Protein AF-A0A0P6XC26-F1 (afdb_monomer)

Foldseek 3Di:
DDPLLVVLLVVQLVVQLVVQLVVCCVVDPDPVSSVVSSVVSVVVSCLLLQVVLLVCCVVDQLPDDPVNQVVLVVVLVVVLVPDPQFPDKDWDDPVVVPDDDSSDATEMETETDDDSVSSNVVSVSSSVSSNVCSVSSHRYHYHYDYPPPCPVPVVD

Organism: NCBI:txid70996

Sequence (156 aa):
MHRTERHFKLALDGVLTLSLAAGLRGMIPGWQGWIMAWIIAHTINVCCNGHVWGVLKHFYPTGQTAQSFDDYRIRLINRIQQQSCIAESVVIGSSASHAWTVYSDLDIRLMRQAGWMNGLRACWFATKERTRACIQRFPLDLYILDPTNESDAMYS

Secondary structure (DSSP, 8-state):
--HHHHHHHHHHHHHHHHHHHHHHTTTS-SHHHHHHHHHHHHHHHHHHTTHHHHHHTTTS-----HHHHHHHHHHHHHHHHT-TTEEEEEEESGGGTT---TT--EEEEEEEPSSHHHHHHHHHHHHHHHHHHHHTT--EEEEEE-TTTSTTTS--

pLDDT: mean 77.04, std 12.59, range [36.75, 92.12]

Structure (mmCIF, N/CA/C/O backbone):
data_AF-A0A0P6XC26-F1
#
_entry.id   AF-A0A0P6XC26-F1
#
loop_
_atom_site.group_PDB
_atom_site.id
_atom_site.type_symbol
_atom_site.label_atom_id
_atom_site.label_alt_id
_atom_site.label_comp_id
_atom_site.label_asym_id
_atom_site.label_entity_id
_atom_site.label_seq_id
_atom_site.pdbx_PDB_ins_code
_atom_site.Cartn_x
_atom_site.Cartn_y
_atom_site.Cartn_z
_atom_site.occupancy
_atom_site.B_iso_or_equiv
_atom_site.auth_seq_id
_atom_site.auth_comp_id
_atom_site.auth_asym_id
_atom_site.auth_atom_id
_atom_site.pdbx_PDB_model_num
ATOM 1 N N . MET A 1 1 ? -10.343 7.527 -9.731 1.00 52.16 1 MET A N 1
ATOM 2 C CA . MET A 1 1 ? -10.458 6.459 -8.709 1.00 52.16 1 MET A CA 1
ATOM 3 C C . MET A 1 1 ? -11.694 5.619 -9.000 1.00 52.16 1 MET A C 1
ATOM 5 O O . MET A 1 1 ? -12.794 6.164 -9.045 1.00 52.16 1 MET A O 1
ATOM 9 N N . HIS A 1 2 ? -11.513 4.322 -9.251 1.00 64.50 2 HIS A N 1
ATOM 10 C CA . HIS A 1 2 ? -12.604 3.421 -9.636 1.00 64.50 2 HIS A CA 1
ATOM 11 C C . HIS A 1 2 ? -13.575 3.145 -8.476 1.00 64.50 2 HIS A C 1
ATOM 13 O O . HIS A 1 2 ? -13.204 3.185 -7.299 1.00 64.50 2 HIS A O 1
ATOM 19 N N . ARG A 1 3 ? -14.840 2.835 -8.806 1.00 67.06 3 ARG A N 1
ATOM 20 C CA . ARG A 1 3 ? -15.896 2.545 -7.814 1.00 67.06 3 ARG A CA 1
ATOM 21 C C . ARG A 1 3 ? -15.504 1.387 -6.890 1.00 67.06 3 ARG A C 1
ATOM 23 O O . ARG A 1 3 ? -15.711 1.493 -5.685 1.00 67.06 3 ARG A O 1
ATOM 30 N N . THR A 1 4 ? -14.890 0.334 -7.428 1.00 73.12 4 THR A N 1
ATOM 31 C CA . THR A 1 4 ? -14.456 -0.855 -6.673 1.00 73.12 4 THR A CA 1
ATOM 32 C C . THR A 1 4 ? -13.425 -0.511 -5.601 1.00 73.12 4 THR A C 1
ATOM 34 O O . THR A 1 4 ? -13.602 -0.878 -4.444 1.00 73.12 4 THR A O 1
ATOM 37 N N . GLU A 1 5 ? -12.397 0.266 -5.951 1.00 73.75 5 GLU A N 1
ATOM 38 C CA . GLU A 1 5 ? -11.376 0.708 -4.995 1.00 73.75 5 GLU A CA 1
ATOM 39 C C . GLU A 1 5 ? -11.979 1.615 -3.914 1.00 73.75 5 GLU A C 1
ATOM 41 O O . GLU A 1 5 ? -11.630 1.509 -2.740 1.00 73.75 5 GLU A O 1
ATOM 46 N N . ARG A 1 6 ? -12.936 2.477 -4.282 1.00 77.88 6 ARG A N 1
ATOM 47 C CA . ARG A 1 6 ? -13.652 3.323 -3.319 1.00 77.88 6 ARG A CA 1
ATOM 48 C C . ARG A 1 6 ? -14.449 2.500 -2.313 1.00 77.88 6 ARG A C 1
ATOM 50 O O . ARG A 1 6 ? -14.327 2.733 -1.115 1.00 77.88 6 ARG A O 1
ATOM 57 N N . HIS A 1 7 ? -15.245 1.545 -2.789 1.00 78.56 7 HIS A N 1
ATOM 58 C CA . HIS A 1 7 ? -16.017 0.666 -1.912 1.00 78.56 7 HIS A CA 1
ATOM 59 C C . HIS A 1 7 ? -15.103 -0.187 -1.031 1.00 78.56 7 HIS A C 1
ATOM 61 O O . HIS A 1 7 ? -15.381 -0.341 0.153 1.00 78.56 7 HIS A O 1
ATOM 67 N N . PHE A 1 8 ? -13.982 -0.660 -1.575 1.00 81.81 8 PHE A N 1
ATOM 68 C CA . PHE A 1 8 ? -12.980 -1.394 -0.816 1.00 81.81 8 PHE A CA 1
ATOM 69 C C . PHE A 1 8 ? -12.363 -0.550 0.309 1.00 81.81 8 PHE A C 1
ATOM 71 O O . PHE A 1 8 ? -12.320 -1.000 1.451 1.00 81.81 8 PHE A O 1
ATOM 78 N N . LYS A 1 9 ? -11.943 0.689 0.021 1.00 79.00 9 LYS A N 1
ATOM 79 C CA . LYS A 1 9 ? -11.366 1.596 1.030 1.00 79.00 9 LYS A CA 1
ATOM 80 C C . LYS A 1 9 ? -12.357 1.934 2.143 1.00 79.00 9 LYS A C 1
ATOM 82 O O . LYS A 1 9 ? -11.960 1.956 3.302 1.00 79.00 9 LYS A O 1
ATOM 87 N N . LEU A 1 10 ? -13.629 2.158 1.802 1.00 81.00 10 LEU A N 1
ATOM 88 C CA . LEU A 1 10 ? -14.690 2.401 2.787 1.00 81.00 10 LEU A CA 1
ATOM 89 C C . LEU A 1 10 ? -14.978 1.159 3.638 1.00 81.00 10 LEU A C 1
ATOM 91 O O . LEU A 1 10 ? -15.139 1.267 4.850 1.00 81.00 10 LEU A O 1
ATOM 95 N N . ALA A 1 11 ? -15.014 -0.025 3.020 1.00 84.19 11 ALA A N 1
ATOM 96 C CA . ALA A 1 11 ? -15.203 -1.277 3.743 1.00 84.19 11 ALA A CA 1
ATOM 97 C C . ALA A 1 11 ? -14.039 -1.549 4.707 1.00 84.19 11 ALA A C 1
ATOM 99 O O . ALA A 1 11 ? -14.273 -1.915 5.856 1.00 84.19 11 ALA A O 1
ATOM 100 N N . LEU A 1 12 ? -12.797 -1.320 4.268 1.00 82.88 12 LEU A N 1
ATOM 101 C CA . LEU A 1 12 ? -11.608 -1.458 5.108 1.00 82.88 12 LEU A CA 1
ATOM 102 C C . LEU A 1 12 ? -11.657 -0.503 6.311 1.00 82.88 12 LEU A C 1
ATOM 104 O O . LEU A 1 12 ? -11.399 -0.932 7.432 1.00 82.88 12 LEU A O 1
ATOM 108 N N . ASP A 1 13 ? -12.049 0.754 6.089 1.00 84.81 13 ASP A N 1
ATOM 109 C CA . ASP A 1 13 ? -12.223 1.758 7.147 1.00 84.81 13 ASP A CA 1
ATOM 110 C C . ASP A 1 13 ? -13.255 1.312 8.193 1.00 84.81 13 ASP A C 1
ATOM 112 O O . ASP A 1 13 ? -13.002 1.361 9.399 1.00 84.81 13 ASP A O 1
ATOM 116 N N . GLY A 1 14 ? -14.399 0.800 7.728 1.00 82.94 14 GLY A N 1
ATOM 117 C CA . GLY A 1 14 ? -15.459 0.281 8.588 1.00 82.94 14 GLY A CA 1
ATOM 118 C C . GLY A 1 14 ? -15.012 -0.931 9.408 1.00 82.94 14 GLY A C 1
ATOM 119 O O . GLY A 1 14 ? -15.232 -0.969 10.617 1.00 82.94 14 GLY A O 1
ATOM 120 N N . VAL A 1 15 ? -14.332 -1.898 8.782 1.00 86.69 15 VAL A N 1
ATOM 121 C CA . VAL A 1 15 ? -13.805 -3.091 9.470 1.00 86.69 15 VAL A CA 1
ATOM 122 C C . VAL A 1 15 ? -12.763 -2.710 10.524 1.00 86.69 15 VAL A C 1
ATOM 124 O O . VAL A 1 15 ? -12.812 -3.225 11.645 1.00 86.69 15 VAL A O 1
ATOM 127 N N . LEU A 1 16 ? -11.849 -1.788 10.202 1.00 85.38 16 LEU A N 1
ATOM 128 C CA . LEU A 1 16 ? -10.853 -1.282 11.151 1.00 85.38 16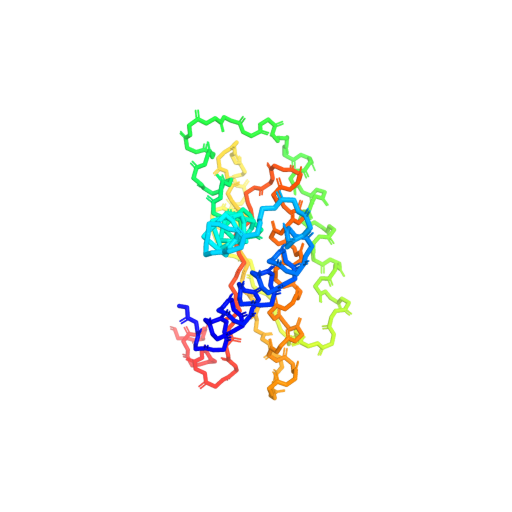 LEU A CA 1
ATOM 129 C C . LEU A 1 16 ? -11.516 -0.550 12.321 1.00 85.38 16 LEU A C 1
ATOM 131 O O . LEU A 1 16 ? -11.180 -0.818 13.473 1.00 85.38 16 LEU A O 1
ATOM 135 N N . THR A 1 17 ? -12.495 0.310 12.035 1.00 86.25 17 THR A N 1
ATOM 136 C CA . THR A 1 17 ? -13.243 1.051 13.059 1.00 86.25 17 THR A CA 1
ATOM 137 C C . THR A 1 17 ? -13.960 0.098 14.012 1.00 86.25 17 THR A C 1
ATOM 139 O O . THR A 1 17 ? -13.830 0.239 15.225 1.00 86.25 17 THR A O 1
ATOM 142 N N . LEU A 1 18 ? -14.669 -0.910 13.490 1.00 87.25 18 LEU A N 1
ATOM 143 C CA . LEU A 1 18 ? -15.375 -1.903 14.307 1.00 87.25 18 LEU A CA 1
ATOM 144 C C . LEU A 1 18 ? -14.415 -2.722 15.178 1.00 87.25 18 LEU A C 1
ATOM 146 O O . LEU A 1 18 ? -14.685 -2.937 16.360 1.00 87.25 18 LEU A O 1
ATOM 150 N N . SER A 1 19 ? -13.283 -3.143 14.613 1.00 86.12 19 SER A N 1
ATOM 151 C CA . SER A 1 19 ? -12.274 -3.934 15.327 1.00 86.12 19 SER A CA 1
ATOM 152 C C . SER A 1 19 ? -11.632 -3.134 16.466 1.00 86.12 19 SER A C 1
ATOM 154 O O . SER A 1 19 ? -11.508 -3.631 17.586 1.00 86.12 19 SER A O 1
ATOM 156 N N . LEU A 1 20 ? -11.280 -1.869 16.209 1.00 87.44 20 LEU A N 1
ATOM 157 C CA . LEU A 1 20 ? -10.722 -0.968 17.219 1.00 87.44 20 LEU A CA 1
ATOM 158 C C . LEU A 1 20 ? -11.752 -0.592 18.283 1.00 87.44 20 LEU A C 1
ATOM 160 O O . LEU A 1 20 ? -11.419 -0.592 19.464 1.00 87.44 20 LEU A O 1
ATOM 164 N N . ALA A 1 21 ? -13.002 -0.327 17.898 1.00 85.88 21 ALA A N 1
ATOM 165 C CA . ALA A 1 21 ? -14.075 -0.025 18.841 1.00 85.88 21 ALA A CA 1
ATOM 166 C C . ALA A 1 21 ? -14.349 -1.210 19.778 1.00 85.88 21 ALA A C 1
ATOM 168 O O . ALA A 1 21 ? -14.541 -1.009 20.976 1.00 85.88 21 ALA A O 1
ATOM 169 N N . ALA A 1 22 ? -14.311 -2.446 19.266 1.00 85.81 22 ALA A N 1
ATOM 170 C CA . ALA A 1 22 ? -14.454 -3.649 20.081 1.00 85.81 22 ALA A CA 1
ATOM 171 C C . ALA A 1 22 ? -13.315 -3.796 21.107 1.00 85.81 22 ALA A C 1
ATOM 173 O O . ALA A 1 22 ? -13.590 -4.077 22.273 1.00 85.81 22 ALA A O 1
ATOM 174 N N . GLY A 1 23 ? -12.061 -3.556 20.704 1.00 85.25 23 GLY A N 1
ATOM 175 C CA . GLY A 1 23 ? -10.902 -3.612 21.604 1.00 85.25 23 GLY A CA 1
ATOM 176 C C . GLY A 1 23 ? -10.867 -2.475 22.632 1.00 85.25 23 GLY A C 1
ATOM 177 O O . GLY A 1 23 ? -10.592 -2.702 23.808 1.00 85.25 23 GLY A O 1
ATOM 178 N N . LEU A 1 24 ? -11.213 -1.254 22.215 1.00 84.81 24 LEU A N 1
ATOM 179 C CA . LEU A 1 24 ? -11.243 -0.070 23.080 1.00 84.81 24 LEU A CA 1
ATOM 180 C C . LEU A 1 24 ? -12.433 -0.054 24.038 1.00 84.81 24 LEU A C 1
ATOM 182 O O . LEU A 1 24 ? -12.401 0.691 25.016 1.00 84.81 24 LEU A O 1
ATOM 186 N N . ARG A 1 25 ? -13.455 -0.890 23.816 1.00 82.69 25 ARG A N 1
ATOM 187 C CA . ARG A 1 25 ? -14.649 -0.957 24.669 1.00 82.69 25 ARG A CA 1
ATOM 188 C C . ARG A 1 25 ? -14.322 -1.231 26.140 1.00 82.69 25 ARG A C 1
ATOM 190 O O . ARG A 1 25 ? -15.068 -0.788 27.006 1.00 82.69 25 ARG A O 1
ATOM 197 N N . GLY A 1 26 ? -13.220 -1.934 26.414 1.00 80.50 26 GLY A N 1
ATOM 198 C CA . GLY A 1 26 ? -12.735 -2.189 27.774 1.00 80.50 26 GLY A CA 1
ATOM 199 C C . GLY A 1 26 ? -11.997 -1.012 28.425 1.00 80.50 26 GLY A C 1
ATOM 200 O O . GLY A 1 26 ? -11.900 -0.971 29.645 1.00 80.50 26 GLY A O 1
ATOM 201 N N . MET A 1 27 ? -11.492 -0.056 27.638 1.00 86.12 27 MET A N 1
ATOM 202 C CA . MET A 1 27 ? -10.711 1.091 28.127 1.00 86.12 27 MET A CA 1
ATOM 203 C C . MET A 1 27 ? -11.529 2.385 28.158 1.00 86.12 27 MET A C 1
ATOM 205 O O . MET A 1 27 ? -11.389 3.184 29.077 1.00 86.12 27 MET A O 1
ATOM 209 N N . ILE A 1 28 ? -12.369 2.601 27.142 1.00 85.69 28 ILE A N 1
ATOM 210 C CA . ILE A 1 28 ? -13.155 3.822 26.947 1.00 85.69 28 ILE A CA 1
ATOM 211 C C . ILE A 1 28 ? -14.592 3.411 26.602 1.00 85.69 28 ILE A C 1
ATOM 213 O O . ILE A 1 28 ? -14.925 3.223 25.426 1.00 85.69 28 ILE A O 1
ATOM 217 N N . PRO A 1 29 ? -15.458 3.217 27.609 1.00 80.19 29 PRO A N 1
ATOM 218 C CA . PRO A 1 29 ? -16.846 2.863 27.366 1.00 80.19 29 PRO A CA 1
ATOM 219 C C . PRO A 1 29 ? -17.630 4.044 26.770 1.00 80.19 29 PRO A C 1
ATOM 221 O O . PRO A 1 29 ? -17.373 5.210 27.058 1.00 80.19 29 PRO A O 1
ATOM 224 N N . GLY A 1 30 ? -18.640 3.733 25.955 1.00 85.94 30 GLY A N 1
ATOM 225 C CA . GLY A 1 30 ? -19.560 4.722 25.388 1.00 85.94 30 GLY A CA 1
ATOM 226 C C . GLY A 1 30 ? -19.155 5.259 24.011 1.00 85.94 30 GLY A C 1
ATOM 227 O O . GLY A 1 30 ? -18.335 4.682 23.299 1.00 85.94 30 GLY A O 1
ATOM 228 N N . TRP A 1 31 ? -19.788 6.359 23.602 1.00 88.00 31 TRP A N 1
ATOM 229 C CA . TRP A 1 31 ? -19.652 6.944 22.260 1.00 88.00 31 TRP A CA 1
ATOM 230 C C . TRP A 1 31 ? -18.259 7.543 21.987 1.00 88.00 31 TRP A C 1
ATOM 232 O O . TRP A 1 31 ? -17.830 7.608 20.838 1.00 88.00 31 TRP A O 1
ATOM 242 N N . GLN A 1 32 ? -17.519 7.917 23.034 1.00 89.50 32 GLN A N 1
ATOM 243 C CA . GLN A 1 32 ? -16.152 8.445 22.937 1.00 89.50 32 GLN A CA 1
ATOM 244 C C . GLN A 1 32 ? -15.178 7.405 22.361 1.00 89.50 32 GLN A C 1
ATOM 246 O O . GLN A 1 32 ? -14.360 7.734 21.502 1.00 89.50 32 GLN A O 1
ATOM 251 N N . GLY A 1 33 ? -15.315 6.135 22.767 1.00 87.69 33 GLY A N 1
ATOM 252 C CA . GLY A 1 33 ? -14.511 5.032 22.237 1.00 87.69 33 GLY A CA 1
ATOM 253 C C . GLY A 1 33 ? -14.739 4.806 20.741 1.00 87.69 33 GLY A C 1
ATOM 254 O O . GLY A 1 33 ? -13.789 4.542 20.008 1.00 87.69 33 GLY A O 1
ATOM 255 N N . TRP A 1 34 ? -15.972 5.000 20.262 1.00 84.56 34 TRP A N 1
ATOM 256 C CA . TRP A 1 34 ? -16.303 4.928 18.835 1.00 84.56 34 TRP A CA 1
ATOM 257 C C . TRP A 1 34 ? -15.648 6.045 18.024 1.00 84.56 34 TRP A C 1
ATOM 259 O O . TRP A 1 34 ? -15.092 5.773 16.962 1.00 84.56 34 TRP A O 1
ATOM 269 N N . ILE A 1 35 ? -15.665 7.284 18.527 1.00 88.12 35 ILE A N 1
ATOM 270 C CA . ILE A 1 35 ? -15.005 8.412 17.855 1.00 88.12 35 ILE A CA 1
ATOM 271 C C . ILE A 1 35 ? -13.495 8.191 17.793 1.00 88.12 35 ILE A C 1
ATOM 273 O O . ILE A 1 35 ? -12.903 8.353 16.728 1.00 88.12 35 ILE A O 1
ATOM 277 N N . MET A 1 36 ? -12.868 7.776 18.897 1.00 87.25 36 MET A N 1
ATOM 278 C CA . MET A 1 36 ? -11.433 7.479 18.896 1.00 87.25 36 MET A CA 1
ATOM 279 C C . MET A 1 36 ? -11.088 6.329 17.948 1.00 87.25 36 MET A C 1
ATOM 281 O O . MET A 1 36 ? -10.135 6.446 17.181 1.00 87.25 36 MET A O 1
ATOM 285 N N . ALA A 1 37 ? -11.874 5.250 17.950 1.00 86.88 37 ALA A N 1
ATOM 286 C CA . ALA A 1 37 ? -11.686 4.132 17.032 1.00 86.88 37 ALA A CA 1
ATOM 287 C C . ALA A 1 37 ? -11.781 4.573 15.567 1.00 86.88 37 ALA A C 1
ATOM 289 O O . ALA A 1 37 ? -10.942 4.177 14.762 1.00 86.88 37 ALA A O 1
ATOM 290 N N . TRP A 1 38 ? -12.757 5.423 15.237 1.00 87.56 38 TRP A N 1
ATOM 291 C CA . TRP A 1 38 ? -12.924 5.964 13.891 1.00 87.56 38 TRP A CA 1
ATOM 292 C C . TRP A 1 38 ? -11.752 6.864 13.480 1.00 87.56 38 TRP A C 1
ATOM 294 O O . TRP A 1 38 ? -11.193 6.669 12.405 1.00 87.56 38 TRP A O 1
ATOM 304 N N . ILE A 1 39 ? -11.306 7.786 14.344 1.00 89.06 39 ILE A N 1
ATOM 305 C CA . ILE A 1 39 ? -10.147 8.655 14.064 1.00 89.06 39 ILE A CA 1
ATOM 306 C C . ILE A 1 39 ? -8.887 7.815 13.823 1.00 89.06 39 ILE A C 1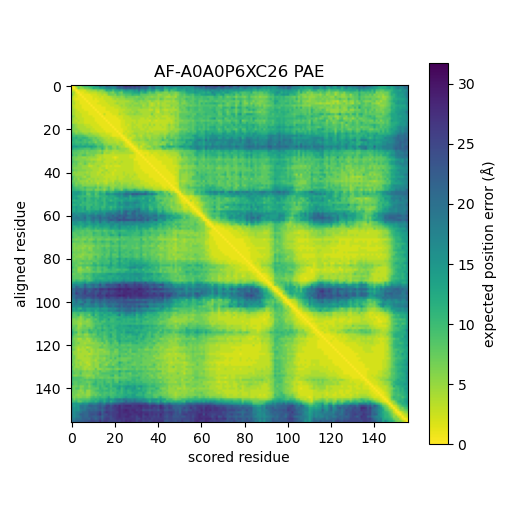
ATOM 308 O O . ILE A 1 39 ? -8.158 8.053 12.858 1.00 89.06 39 ILE A O 1
ATOM 312 N N . ILE A 1 40 ? -8.628 6.818 14.675 1.00 86.19 40 ILE A N 1
ATOM 313 C CA . ILE A 1 40 ? -7.454 5.946 14.548 1.00 86.19 40 ILE A CA 1
ATOM 314 C C . ILE A 1 40 ? -7.552 5.104 13.271 1.00 86.19 40 ILE A C 1
ATOM 316 O O . ILE A 1 40 ? -6.592 5.066 12.503 1.00 86.19 40 ILE A O 1
ATOM 320 N N . ALA A 1 41 ? -8.698 4.469 13.007 1.00 86.19 41 ALA A N 1
ATOM 321 C CA . ALA A 1 41 ? -8.922 3.678 11.798 1.00 86.19 41 ALA A CA 1
ATOM 322 C C . ALA A 1 41 ? -8.720 4.514 10.531 1.00 86.19 41 ALA A C 1
ATOM 324 O O . ALA A 1 41 ? -7.962 4.112 9.647 1.00 86.19 41 ALA A O 1
ATOM 325 N N . HIS A 1 42 ? -9.321 5.703 10.490 1.00 84.25 42 HIS A N 1
ATOM 326 C CA . HIS A 1 42 ? -9.201 6.629 9.375 1.00 84.25 42 HIS A CA 1
ATOM 327 C C . HIS A 1 42 ? -7.750 7.065 9.162 1.00 84.25 42 HIS A C 1
ATOM 329 O O . HIS A 1 42 ? -7.248 7.050 8.039 1.00 84.25 42 HIS A O 1
ATOM 335 N N . THR A 1 43 ? -7.035 7.376 10.247 1.00 83.75 43 THR A N 1
ATOM 336 C CA . THR A 1 43 ? -5.615 7.748 10.190 1.00 83.75 43 THR A CA 1
ATOM 337 C C . THR A 1 43 ? -4.765 6.601 9.645 1.00 83.75 43 THR A C 1
ATOM 339 O O . THR A 1 43 ? -3.954 6.811 8.745 1.00 83.75 43 THR A O 1
ATOM 342 N N . ILE A 1 44 ? -4.979 5.372 10.126 1.00 81.44 44 ILE A N 1
ATOM 343 C CA . ILE A 1 44 ? -4.291 4.177 9.615 1.00 81.44 44 ILE A CA 1
ATOM 344 C C . ILE A 1 44 ? -4.593 3.985 8.127 1.00 81.44 44 ILE A C 1
ATOM 346 O O . ILE A 1 44 ? -3.676 3.749 7.345 1.00 81.44 44 ILE A O 1
ATOM 350 N N . ASN A 1 45 ? -5.851 4.127 7.714 1.00 81.81 45 ASN A N 1
ATOM 351 C CA . ASN A 1 45 ? -6.266 3.969 6.325 1.00 81.81 45 ASN A CA 1
ATOM 352 C C . ASN A 1 45 ? -5.621 5.028 5.412 1.00 81.81 45 ASN A C 1
ATOM 354 O O . ASN A 1 45 ? -5.142 4.703 4.325 1.00 81.81 45 ASN A O 1
ATOM 358 N N . VAL A 1 46 ? -5.535 6.285 5.858 1.00 75.12 46 VAL A N 1
ATOM 359 C CA . VAL A 1 46 ? -4.822 7.356 5.140 1.00 75.12 46 VAL A CA 1
ATOM 360 C C . VAL A 1 46 ? -3.327 7.041 5.025 1.00 75.12 46 VAL A C 1
ATOM 362 O O . VAL A 1 46 ? -2.773 7.131 3.928 1.00 75.12 46 VAL A O 1
ATOM 365 N N . CYS A 1 47 ? -2.684 6.605 6.112 1.00 73.81 47 CYS A N 1
ATOM 366 C CA . CYS A 1 47 ? -1.269 6.226 6.118 1.00 73.81 47 CYS A CA 1
ATOM 367 C C . CYS A 1 47 ? -0.979 5.039 5.184 1.00 73.81 47 CYS A C 1
ATOM 369 O O . CYS A 1 47 ? -0.085 5.104 4.340 1.00 73.81 47 CYS A O 1
ATOM 371 N N . CYS A 1 48 ? -1.767 3.968 5.280 1.00 70.00 48 CYS A N 1
ATOM 372 C CA . CYS A 1 48 ? -1.620 2.762 4.465 1.00 70.00 48 CYS A CA 1
ATOM 373 C C . CYS A 1 48 ? -1.912 2.992 2.976 1.00 70.00 48 CYS A C 1
ATOM 375 O O . CYS A 1 48 ? -1.414 2.242 2.137 1.00 70.00 48 CYS A O 1
ATOM 377 N N . ASN A 1 49 ? -2.687 4.023 2.625 1.00 71.69 49 ASN A N 1
ATOM 378 C CA . ASN A 1 49 ? -2.970 4.380 1.234 1.00 71.69 49 ASN A CA 1
ATOM 379 C C . ASN A 1 49 ? -1.855 5.197 0.557 1.00 71.69 49 ASN A C 1
ATOM 381 O O . ASN A 1 49 ? -2.033 5.607 -0.584 1.00 71.69 49 ASN A O 1
ATOM 385 N N . GLY A 1 50 ? -0.702 5.403 1.201 1.00 61.50 50 GLY A N 1
ATOM 386 C CA . GLY A 1 50 ? 0.501 5.921 0.533 1.00 61.50 50 GLY A CA 1
ATOM 387 C C . GLY A 1 50 ? 0.531 7.436 0.297 1.00 61.50 50 GLY A C 1
ATOM 388 O O . GLY A 1 50 ? 1.568 7.962 -0.098 1.00 61.50 50 GLY A O 1
ATOM 389 N N . HIS A 1 51 ? -0.539 8.170 0.623 1.00 66.44 51 HIS A N 1
ATOM 390 C CA . HIS A 1 51 ? -0.575 9.631 0.461 1.00 66.44 51 HIS A CA 1
ATOM 391 C C . HIS A 1 51 ? 0.460 10.365 1.328 1.00 66.44 51 HIS A C 1
ATOM 393 O O . HIS A 1 51 ? 0.903 11.453 0.974 1.00 66.44 51 HIS A O 1
ATOM 399 N N . VAL A 1 52 ? 0.880 9.767 2.447 1.00 67.50 52 VAL A N 1
ATOM 400 C CA . VAL A 1 52 ? 1.822 10.388 3.387 1.00 67.50 52 VAL A CA 1
ATOM 401 C C . VAL A 1 52 ? 3.175 10.663 2.723 1.00 67.50 52 VAL A C 1
ATOM 403 O O . VAL A 1 52 ? 3.671 11.784 2.801 1.00 67.50 52 VAL A O 1
ATOM 406 N N . TRP A 1 53 ? 3.745 9.697 1.997 1.00 67.00 53 TRP A N 1
ATOM 407 C CA . TRP A 1 53 ? 5.060 9.871 1.362 1.00 67.00 53 TRP A CA 1
ATOM 408 C C . TRP A 1 53 ? 5.005 10.587 0.014 1.00 67.00 53 TRP A C 1
ATOM 410 O O . TRP A 1 53 ? 5.923 11.348 -0.284 1.00 67.00 53 TRP A O 1
ATOM 420 N N . GLY A 1 54 ? 3.913 10.435 -0.745 1.00 63.44 54 GLY A N 1
ATOM 421 C CA . GLY A 1 54 ? 3.681 11.227 -1.960 1.00 63.44 54 GLY A CA 1
ATOM 422 C C . GLY A 1 54 ? 3.596 12.736 -1.684 1.00 63.44 54 GLY A C 1
ATOM 423 O O . GLY A 1 54 ? 4.023 13.548 -2.503 1.00 63.44 54 GLY A O 1
ATOM 424 N N . VAL A 1 55 ? 3.122 13.132 -0.497 1.00 65.12 55 VAL A N 1
ATOM 425 C CA . VAL A 1 55 ? 3.147 14.535 -0.051 1.00 65.12 55 VAL A CA 1
ATOM 426 C C . VAL A 1 55 ? 4.498 14.892 0.571 1.00 65.12 55 VAL A C 1
ATOM 428 O O . VAL A 1 55 ? 5.104 15.889 0.180 1.00 65.12 55 VAL A O 1
ATOM 431 N N . LEU A 1 56 ? 5.012 14.073 1.497 1.00 66.31 56 LEU A N 1
ATOM 432 C CA . LEU A 1 56 ? 6.239 14.379 2.246 1.00 66.31 56 LEU A CA 1
ATOM 433 C C . LEU A 1 56 ? 7.489 14.512 1.374 1.00 66.31 56 LEU A C 1
ATOM 435 O O . LEU A 1 56 ? 8.361 15.299 1.730 1.00 66.31 56 LEU A O 1
ATOM 439 N N . LYS A 1 57 ? 7.575 13.821 0.231 1.00 66.38 57 LYS A N 1
ATOM 440 C CA . LYS A 1 57 ? 8.709 13.954 -0.702 1.00 66.38 57 LYS A CA 1
ATOM 441 C C . LYS A 1 57 ? 8.949 15.394 -1.187 1.00 66.38 57 LYS A C 1
ATOM 443 O O . LYS A 1 57 ? 10.071 15.734 -1.539 1.00 66.38 57 LYS A O 1
ATOM 448 N N . HIS A 1 58 ? 7.909 16.238 -1.210 1.00 64.31 58 HIS A N 1
ATOM 449 C CA . HIS A 1 58 ? 8.020 17.641 -1.627 1.00 64.31 58 HIS A CA 1
ATOM 450 C C . HIS A 1 58 ? 8.704 18.500 -0.558 1.00 64.31 58 HIS A C 1
ATOM 452 O O . HIS A 1 58 ? 9.268 19.543 -0.873 1.00 64.31 58 HIS A O 1
ATOM 458 N N . PHE A 1 59 ? 8.659 18.057 0.701 1.00 62.97 59 PHE A N 1
ATOM 459 C CA . PHE A 1 59 ? 9.183 18.788 1.853 1.00 62.97 59 PHE A CA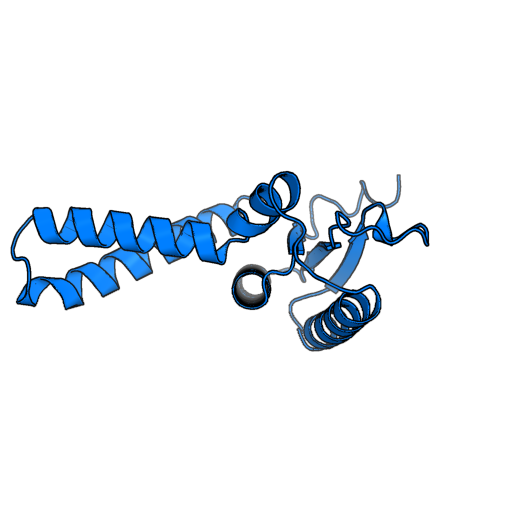 1
ATOM 460 C C . PHE A 1 59 ? 10.478 18.181 2.398 1.00 62.97 59 PHE A C 1
ATOM 462 O O . PHE A 1 59 ? 11.298 18.902 2.959 1.00 62.97 59 PHE A O 1
ATOM 469 N N . TYR A 1 60 ? 10.685 16.873 2.217 1.00 62.94 60 TYR A N 1
ATOM 470 C CA . TYR A 1 60 ? 11.848 16.156 2.722 1.00 62.94 60 TYR A CA 1
ATOM 471 C C . TYR A 1 60 ? 12.417 15.214 1.656 1.00 62.94 60 TYR A C 1
ATOM 473 O O . TYR A 1 60 ? 11.679 14.370 1.137 1.00 62.94 60 TYR A O 1
ATOM 481 N N . PRO A 1 61 ? 13.729 15.287 1.359 1.00 61.53 61 PRO A N 1
ATOM 482 C CA . PRO A 1 61 ? 14.374 14.274 0.543 1.00 61.53 61 PRO A CA 1
ATOM 483 C C . PRO A 1 61 ? 14.236 12.926 1.251 1.00 61.53 61 PRO A C 1
ATOM 485 O O . PRO A 1 61 ? 14.611 12.774 2.413 1.00 61.53 61 PRO A O 1
ATOM 488 N N . THR A 1 62 ? 13.697 11.935 0.548 1.00 61.81 62 THR A N 1
ATOM 489 C CA . THR A 1 62 ? 13.401 10.599 1.095 1.00 61.81 62 THR A CA 1
ATOM 490 C C . THR A 1 62 ? 14.663 9.799 1.442 1.00 61.81 62 THR A C 1
ATOM 492 O O . THR A 1 62 ? 14.563 8.697 1.978 1.00 61.81 62 THR A O 1
ATOM 495 N N . GLY A 1 63 ? 15.854 10.345 1.161 1.00 62.75 63 GLY A N 1
ATOM 496 C CA . GLY A 1 63 ? 17.148 9.711 1.423 1.00 62.75 63 GLY A CA 1
ATOM 497 C C . GLY A 1 63 ? 17.395 8.456 0.581 1.00 62.75 63 GLY A C 1
ATOM 498 O O . GLY A 1 63 ? 18.333 7.714 0.857 1.00 62.75 63 GLY A O 1
ATOM 499 N N . GLN A 1 64 ? 16.549 8.202 -0.422 1.00 69.25 64 GLN A N 1
ATOM 500 C CA . GLN A 1 64 ? 16.658 7.062 -1.325 1.00 69.25 64 GLN A CA 1
ATOM 501 C C . GLN A 1 64 ? 17.843 7.271 -2.270 1.00 69.25 64 GLN A C 1
ATOM 503 O O . GLN A 1 64 ? 18.021 8.355 -2.828 1.00 69.25 64 GLN A O 1
ATOM 508 N N . THR A 1 65 ? 18.636 6.225 -2.477 1.00 76.44 65 THR A N 1
ATOM 509 C CA . THR A 1 65 ? 19.658 6.202 -3.526 1.00 76.44 65 THR A CA 1
ATOM 510 C C . THR A 1 65 ? 19.050 5.644 -4.810 1.00 76.44 65 THR A C 1
ATOM 512 O O . THR A 1 65 ? 18.043 4.934 -4.777 1.00 76.44 65 THR A O 1
ATOM 515 N N . ALA A 1 66 ? 19.677 5.910 -5.958 1.00 74.69 66 ALA A N 1
ATOM 516 C CA . ALA A 1 66 ? 19.255 5.306 -7.224 1.00 74.69 66 ALA A CA 1
ATOM 517 C C . ALA A 1 66 ? 19.225 3.767 -7.139 1.00 74.69 66 ALA A C 1
ATOM 519 O O . ALA A 1 66 ? 18.322 3.127 -7.671 1.00 74.69 66 ALA A O 1
ATOM 520 N N . GLN A 1 67 ? 20.172 3.183 -6.398 1.00 79.69 67 GLN A N 1
ATOM 521 C CA . GLN A 1 67 ? 20.257 1.742 -6.185 1.00 79.69 67 GLN A CA 1
ATOM 522 C C . GLN A 1 67 ? 19.119 1.213 -5.301 1.00 79.69 67 GLN A C 1
ATOM 524 O O . GLN A 1 67 ? 18.474 0.239 -5.675 1.00 79.69 67 GLN A O 1
ATOM 529 N N . SER A 1 68 ? 18.804 1.868 -4.172 1.00 80.50 68 SER A N 1
ATOM 530 C CA . SER A 1 68 ? 17.684 1.440 -3.316 1.00 80.50 68 SER A CA 1
ATOM 531 C C . SER A 1 68 ? 16.338 1.569 -4.030 1.00 80.50 68 SER A C 1
ATOM 533 O O . SER A 1 68 ? 15.435 0.755 -3.809 1.00 80.50 68 SER A O 1
ATOM 535 N N . PHE A 1 69 ? 16.222 2.569 -4.907 1.00 81.69 69 PHE A N 1
ATOM 536 C CA . PHE A 1 69 ? 15.054 2.775 -5.748 1.00 81.69 69 PHE A CA 1
ATOM 537 C C . PHE A 1 69 ? 14.884 1.649 -6.770 1.00 81.69 69 PHE A C 1
ATOM 539 O O . PHE A 1 69 ? 13.801 1.065 -6.865 1.00 81.69 69 PHE A O 1
ATOM 546 N N . ASP A 1 70 ? 15.949 1.306 -7.498 1.00 81.81 70 ASP A N 1
ATOM 547 C CA . ASP A 1 70 ? 15.900 0.238 -8.496 1.00 81.81 70 ASP A CA 1
ATOM 548 C C . ASP A 1 70 ? 15.656 -1.135 -7.856 1.00 81.81 70 ASP A C 1
ATOM 550 O O . ASP A 1 70 ? 14.784 -1.895 -8.278 1.00 81.81 70 ASP A O 1
ATOM 554 N N . ASP A 1 71 ? 16.321 -1.404 -6.736 1.00 86.06 71 ASP A N 1
ATOM 555 C CA . ASP A 1 71 ? 16.102 -2.601 -5.935 1.00 86.06 71 ASP A CA 1
ATOM 556 C C . ASP A 1 71 ? 14.636 -2.735 -5.489 1.00 86.06 71 ASP A C 1
ATOM 558 O O . ASP A 1 71 ? 14.048 -3.823 -5.530 1.00 86.06 71 ASP A O 1
ATOM 562 N N . TYR A 1 72 ? 14.011 -1.635 -5.049 1.00 85.88 72 TYR A N 1
ATOM 563 C CA . TYR A 1 72 ? 12.594 -1.637 -4.689 1.00 85.88 72 TYR A CA 1
ATOM 564 C C . TYR A 1 72 ? 11.707 -1.906 -5.908 1.00 85.88 72 TYR A C 1
ATOM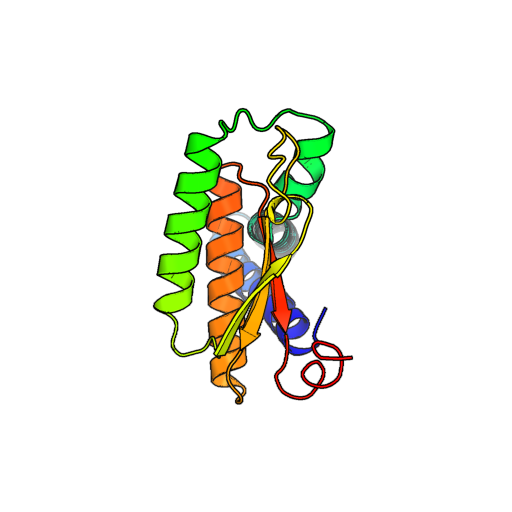 566 O O . TYR A 1 72 ? 10.805 -2.747 -5.822 1.00 85.88 72 TYR A O 1
ATOM 574 N N . ARG A 1 73 ? 11.992 -1.246 -7.039 1.00 84.06 73 ARG A N 1
ATOM 575 C CA . ARG A 1 73 ? 11.288 -1.416 -8.316 1.00 84.06 73 ARG A CA 1
ATOM 576 C C . ARG A 1 73 ? 11.319 -2.870 -8.784 1.00 84.06 73 ARG A C 1
ATOM 578 O O . ARG A 1 73 ? 10.259 -3.446 -9.022 1.00 84.06 73 ARG A O 1
ATOM 585 N N . ILE A 1 74 ? 12.497 -3.489 -8.842 1.00 85.88 74 ILE A N 1
ATOM 586 C CA . ILE A 1 74 ? 12.670 -4.890 -9.256 1.00 85.88 74 ILE A CA 1
ATOM 587 C C . ILE A 1 74 ? 11.872 -5.817 -8.336 1.00 85.88 74 ILE A C 1
ATOM 589 O O . ILE A 1 74 ? 11.104 -6.664 -8.798 1.00 85.88 74 ILE A O 1
ATOM 593 N N . ARG A 1 75 ? 11.978 -5.628 -7.014 1.00 89.88 75 ARG A N 1
ATOM 594 C CA . ARG A 1 75 ? 11.205 -6.438 -6.064 1.00 89.88 75 ARG A CA 1
ATOM 595 C C . ARG A 1 75 ? 9.697 -6.236 -6.226 1.00 89.88 75 ARG A C 1
ATOM 597 O O . ARG A 1 75 ? 8.952 -7.188 -6.005 1.00 89.88 75 ARG A O 1
ATOM 604 N N . LEU A 1 76 ? 9.234 -5.026 -6.537 1.00 88.50 76 LEU A N 1
ATOM 605 C CA . LEU A 1 76 ? 7.817 -4.734 -6.762 1.00 88.50 76 LEU A CA 1
ATOM 606 C C . LEU A 1 76 ? 7.301 -5.424 -8.027 1.00 88.50 76 LEU A C 1
ATOM 608 O O . LEU A 1 76 ? 6.276 -6.099 -7.955 1.00 88.50 76 LEU A O 1
ATOM 612 N N . ILE A 1 77 ? 8.041 -5.344 -9.134 1.00 86.75 77 ILE A N 1
ATOM 613 C CA . ILE A 1 77 ? 7.715 -6.043 -10.387 1.00 86.75 77 ILE A CA 1
ATOM 614 C C . ILE A 1 77 ? 7.605 -7.552 -10.146 1.00 86.75 77 ILE A C 1
ATOM 616 O O . ILE A 1 77 ? 6.597 -8.156 -10.506 1.00 86.75 77 ILE A O 1
ATOM 620 N N . ASN A 1 78 ? 8.566 -8.150 -9.436 1.00 89.25 78 ASN A N 1
ATOM 621 C CA . ASN A 1 78 ? 8.519 -9.577 -9.100 1.00 89.25 78 ASN A CA 1
ATOM 622 C C . ASN A 1 78 ? 7.267 -9.944 -8.283 1.00 89.25 78 ASN A C 1
ATOM 624 O O . ASN A 1 78 ? 6.668 -10.996 -8.494 1.00 89.25 78 ASN A O 1
ATOM 628 N N . ARG A 1 79 ? 6.830 -9.078 -7.356 1.00 92.12 79 ARG A N 1
ATOM 629 C CA . ARG A 1 79 ? 5.599 -9.302 -6.575 1.00 92.12 79 ARG A CA 1
ATOM 630 C C . ARG A 1 79 ? 4.334 -9.163 -7.416 1.00 92.12 79 ARG A C 1
ATOM 632 O O . ARG A 1 79 ? 3.393 -9.918 -7.176 1.00 92.12 79 ARG A O 1
ATOM 639 N N . ILE A 1 80 ? 4.316 -8.223 -8.364 1.00 89.25 80 ILE A N 1
ATOM 640 C CA . ILE A 1 80 ? 3.222 -8.025 -9.325 1.00 89.25 80 ILE A CA 1
ATOM 641 C C . ILE A 1 80 ? 3.071 -9.272 -10.201 1.00 89.25 80 ILE A C 1
ATOM 643 O O . ILE A 1 80 ? 1.975 -9.816 -10.291 1.00 89.25 80 ILE A O 1
ATOM 647 N N . GLN A 1 81 ? 4.173 -9.777 -10.765 1.00 87.62 81 GLN A N 1
ATOM 648 C CA . GLN A 1 81 ? 4.186 -10.968 -11.626 1.00 87.62 81 GLN A CA 1
ATOM 649 C C . GLN A 1 81 ? 3.691 -12.239 -10.917 1.00 87.62 81 GLN A C 1
ATOM 651 O O . GLN A 1 81 ? 3.189 -13.156 -11.558 1.00 87.62 81 GLN A O 1
ATOM 656 N N . GLN A 1 82 ? 3.793 -12.296 -9.587 1.00 90.69 82 GLN A N 1
ATOM 657 C CA . GLN A 1 82 ? 3.275 -13.406 -8.783 1.00 90.69 82 GLN A CA 1
ATOM 658 C C . GLN A 1 82 ? 1.757 -13.337 -8.531 1.00 90.69 82 GLN A C 1
ATOM 660 O O . GLN A 1 82 ? 1.198 -14.271 -7.955 1.00 90.69 82 GLN A O 1
ATOM 665 N N . GLN A 1 83 ? 1.069 -12.252 -8.907 1.00 89.00 83 G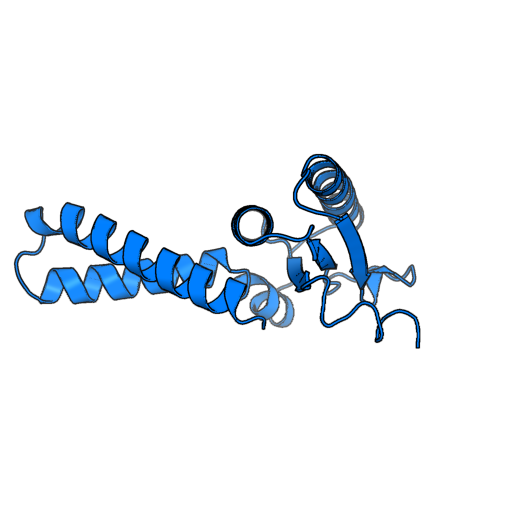LN A N 1
ATOM 666 C CA . GLN A 1 83 ? -0.371 -12.116 -8.685 1.00 89.00 83 GLN A CA 1
ATOM 667 C C . GLN A 1 83 ? -1.180 -12.550 -9.909 1.00 89.00 83 GLN A C 1
ATOM 669 O O . GLN A 1 83 ? -1.217 -11.862 -10.922 1.00 89.00 83 GLN A O 1
ATOM 674 N N . SER A 1 84 ? -1.961 -13.621 -9.769 1.00 87.50 84 SER A N 1
ATOM 675 C CA . SER A 1 84 ? -2.885 -14.081 -10.818 1.00 87.50 84 SER A CA 1
ATOM 676 C C . SER A 1 84 ? -4.082 -13.154 -11.062 1.00 87.50 84 SER A C 1
ATOM 678 O O . SER A 1 84 ? -4.791 -13.314 -12.049 1.00 87.50 84 SER A O 1
ATOM 680 N N . CYS A 1 85 ? -4.341 -12.189 -10.172 1.00 87.12 85 CYS A N 1
ATOM 681 C CA . CYS A 1 85 ? -5.412 -11.204 -10.338 1.00 87.12 85 CYS A CA 1
ATOM 682 C C . CYS A 1 85 ? -5.008 -9.987 -11.183 1.00 87.12 85 CYS A C 1
ATOM 684 O O . CYS A 1 85 ? -5.874 -9.163 -11.483 1.00 87.12 85 CYS A O 1
ATOM 686 N N . ILE A 1 86 ? -3.730 -9.861 -11.553 1.00 88.12 86 ILE A N 1
ATOM 687 C CA . ILE A 1 86 ? -3.203 -8.776 -12.383 1.00 88.12 86 ILE A CA 1
ATOM 688 C C . ILE A 1 86 ? -3.022 -9.323 -13.801 1.00 88.12 86 ILE A C 1
ATOM 690 O O . ILE A 1 86 ? -2.437 -10.384 -13.991 1.00 88.12 86 ILE A O 1
ATOM 694 N N . ALA A 1 87 ? -3.591 -8.635 -14.786 1.00 85.69 87 ALA A N 1
ATOM 695 C CA . ALA A 1 87 ? -3.443 -8.965 -16.199 1.00 85.69 87 ALA A CA 1
ATOM 696 C C . ALA A 1 87 ? -2.187 -8.317 -16.778 1.00 85.69 87 ALA A C 1
ATOM 698 O O . ALA A 1 87 ? -1.395 -8.980 -17.438 1.00 85.69 87 ALA A O 1
ATOM 699 N N . GLU A 1 88 ? -1.996 -7.035 -16.481 1.00 84.19 88 GLU A N 1
ATOM 700 C CA . GLU A 1 88 ? -0.889 -6.248 -17.003 1.00 84.19 88 GLU A CA 1
ATOM 701 C C . GLU A 1 88 ? -0.514 -5.148 -16.006 1.00 84.19 88 GLU A C 1
ATOM 703 O O . GLU A 1 88 ? -1.322 -4.722 -15.176 1.00 84.19 88 GLU A O 1
ATOM 708 N N . SER A 1 89 ? 0.734 -4.696 -16.061 1.00 83.94 89 SER A N 1
ATOM 709 C CA . SER A 1 89 ? 1.219 -3.578 -15.261 1.00 83.94 89 SER A CA 1
ATOM 710 C C . SER A 1 89 ? 2.035 -2.638 -16.124 1.00 83.94 89 SER A C 1
ATOM 712 O O . SER A 1 89 ? 2.964 -3.083 -16.794 1.00 83.94 89 SER A O 1
ATOM 714 N N . VAL A 1 90 ? 1.744 -1.346 -16.044 1.00 82.06 90 VAL A N 1
ATOM 715 C CA . VAL A 1 90 ? 2.452 -0.305 -16.782 1.00 82.06 90 VAL A CA 1
ATOM 716 C C . VAL A 1 90 ? 3.060 0.677 -15.801 1.00 82.06 90 VAL A C 1
ATOM 718 O O . VAL A 1 90 ? 2.372 1.217 -14.938 1.00 82.06 90 VAL A O 1
ATOM 721 N N . VAL A 1 91 ? 4.362 0.902 -15.934 1.00 78.94 91 VAL A N 1
ATOM 722 C CA . VAL A 1 91 ? 5.077 1.929 -15.175 1.00 78.94 91 VAL A CA 1
ATOM 723 C C . VAL A 1 91 ? 4.965 3.244 -15.941 1.00 78.94 91 VAL A C 1
ATOM 725 O O . VAL A 1 91 ? 5.286 3.301 -17.125 1.00 78.94 91 VAL A O 1
ATOM 728 N N . ILE A 1 92 ? 4.488 4.287 -15.273 1.00 68.94 92 ILE A N 1
ATOM 729 C CA . ILE A 1 92 ? 4.272 5.626 -15.822 1.00 68.94 92 ILE A CA 1
ATOM 730 C C . ILE A 1 92 ? 5.190 6.610 -15.080 1.00 68.94 92 ILE A C 1
ATOM 732 O O . ILE A 1 92 ? 5.646 6.338 -13.972 1.00 68.94 92 ILE A O 1
ATOM 736 N N . GLY A 1 93 ? 5.508 7.738 -15.714 1.00 60.19 93 GLY A N 1
ATOM 737 C CA . GLY A 1 93 ? 6.213 8.854 -15.079 1.00 60.19 93 GLY A CA 1
ATOM 738 C C . GLY A 1 93 ? 7.642 9.072 -15.582 1.00 60.19 93 GLY A C 1
ATOM 739 O O . GLY A 1 93 ? 8.162 8.329 -16.415 1.00 60.19 93 GLY A O 1
ATOM 740 N N . SER A 1 94 ? 8.287 10.116 -15.050 1.00 49.88 94 SER A N 1
ATOM 741 C CA . SER A 1 94 ? 9.655 10.556 -15.397 1.00 49.88 94 SER A CA 1
ATOM 742 C C . SER A 1 94 ? 10.739 9.494 -15.155 1.00 49.88 94 SER A C 1
ATOM 744 O O . SER A 1 94 ? 11.845 9.587 -15.687 1.00 49.88 94 SER A O 1
ATOM 746 N N . SER A 1 95 ? 10.406 8.443 -14.406 1.00 49.44 95 SER A N 1
ATOM 747 C CA . SER A 1 95 ? 11.228 7.252 -14.180 1.00 49.44 95 SER A CA 1
ATOM 748 C C . SER A 1 95 ? 11.320 6.321 -15.405 1.00 49.44 95 SER A C 1
ATOM 750 O O . SER A 1 95 ? 12.221 5.485 -15.460 1.00 49.44 95 SER A O 1
ATOM 752 N N . ALA A 1 96 ? 10.433 6.455 -16.401 1.00 49.25 96 ALA A N 1
ATOM 753 C CA . ALA A 1 96 ? 10.531 5.741 -17.681 1.00 49.25 96 ALA A CA 1
ATOM 754 C C . ALA A 1 96 ? 11.608 6.345 -18.608 1.00 49.25 96 ALA A C 1
ATOM 756 O O . ALA A 1 96 ? 12.156 5.667 -19.477 1.00 49.25 96 ALA A O 1
ATOM 757 N N . SER A 1 97 ? 11.966 7.611 -18.389 1.00 46.19 97 SER A N 1
ATOM 758 C CA . SER A 1 97 ? 12.903 8.383 -19.203 1.00 46.19 97 SER A CA 1
ATOM 759 C C . SER A 1 97 ? 14.260 8.565 -18.516 1.00 46.19 97 SER A C 1
ATOM 761 O O . SER A 1 97 ? 14.656 9.698 -18.317 1.00 46.19 97 SER A O 1
ATOM 763 N N . HIS A 1 98 ? 14.956 7.485 -18.124 1.00 51.78 98 HIS A N 1
ATOM 764 C CA . HIS A 1 98 ? 16.396 7.409 -17.746 1.00 51.78 98 HIS A CA 1
ATOM 765 C C . HIS A 1 98 ? 17.002 8.453 -16.764 1.00 51.78 98 HIS A C 1
ATOM 767 O O . HIS A 1 98 ? 18.177 8.351 -16.419 1.00 51.78 98 HIS A O 1
ATOM 773 N N . ALA A 1 99 ? 16.238 9.417 -16.258 1.00 54.97 99 ALA A N 1
ATOM 774 C CA . ALA A 1 99 ? 16.680 10.521 -15.420 1.00 54.97 99 ALA A CA 1
ATOM 775 C C . ALA A 1 99 ? 16.042 10.364 -14.040 1.00 54.97 99 ALA A C 1
ATOM 777 O O . ALA A 1 99 ? 15.076 11.037 -13.682 1.00 54.97 99 ALA A O 1
ATOM 778 N N . TRP A 1 100 ? 16.567 9.407 -13.274 1.00 63.56 100 TRP A N 1
ATOM 779 C CA . TRP A 1 100 ? 16.231 9.277 -11.862 1.00 63.56 100 TRP A CA 1
ATOM 780 C C . TRP A 1 100 ? 16.652 10.550 -11.115 1.00 63.56 100 TRP A C 1
ATOM 782 O O . TRP A 1 100 ? 17.771 11.037 -11.275 1.00 63.56 100 TRP A O 1
ATOM 792 N N . THR A 1 101 ? 15.761 11.075 -10.279 1.00 61.34 101 THR A N 1
ATOM 793 C CA . THR A 1 101 ? 16.032 12.186 -9.363 1.00 61.34 101 THR A CA 1
ATOM 794 C C . THR A 1 101 ? 15.620 11.791 -7.948 1.00 61.34 101 THR A C 1
ATOM 796 O O . THR A 1 101 ? 14.810 10.888 -7.753 1.00 61.34 101 THR A O 1
ATOM 799 N N . VAL A 1 102 ? 16.120 12.507 -6.940 1.00 60.00 102 VAL A N 1
ATOM 800 C CA . VAL A 1 102 ? 15.777 12.276 -5.519 1.00 60.00 102 VAL A CA 1
ATOM 801 C C . VAL A 1 102 ? 14.275 12.494 -5.229 1.00 60.00 102 VAL A C 1
ATOM 803 O O . VAL A 1 102 ? 13.769 12.062 -4.197 1.00 60.00 102 VAL A O 1
ATOM 806 N N . TYR A 1 103 ? 13.552 13.126 -6.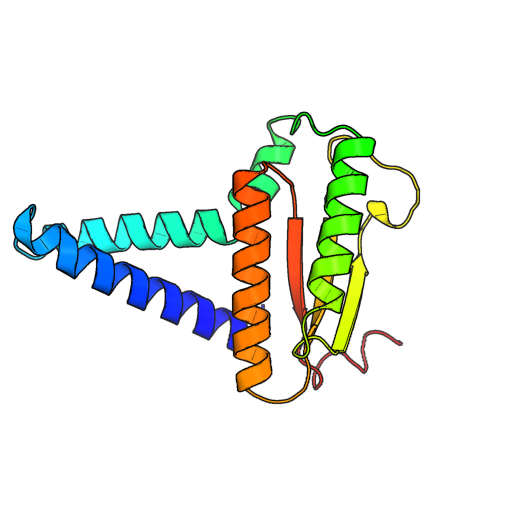159 1.00 60.44 103 TYR A N 1
ATOM 807 C CA . TYR A 1 103 ? 12.111 13.393 -6.095 1.00 60.44 103 TYR A CA 1
ATOM 808 C C . TYR A 1 103 ? 11.285 12.506 -7.039 1.00 60.44 103 TYR A C 1
ATOM 810 O O . TYR A 1 103 ? 10.087 12.743 -7.204 1.00 60.44 103 TYR A O 1
ATOM 818 N N . SER A 1 104 ? 11.919 11.532 -7.700 1.00 64.69 104 SER A N 1
ATOM 819 C CA . SER A 1 104 ? 11.243 10.637 -8.634 1.00 64.69 104 SER A CA 1
ATOM 820 C C . SER A 1 104 ? 10.304 9.695 -7.892 1.00 64.69 104 SER A C 1
ATOM 822 O O . SER A 1 104 ? 10.715 8.975 -6.980 1.00 64.69 104 SER A O 1
ATOM 824 N N . ASP A 1 105 ? 9.057 9.666 -8.348 1.00 71.62 105 ASP A N 1
ATOM 825 C CA . ASP A 1 105 ? 8.068 8.695 -7.904 1.00 71.62 105 ASP A CA 1
ATOM 826 C C . ASP A 1 105 ? 8.042 7.503 -8.845 1.00 71.62 105 ASP A C 1
ATOM 828 O O . ASP A 1 105 ? 8.475 7.558 -10.006 1.00 71.62 105 ASP A O 1
ATOM 832 N N . LEU A 1 106 ? 7.528 6.401 -8.316 1.00 77.69 106 LEU A N 1
ATOM 833 C CA . LEU A 1 106 ? 7.187 5.243 -9.113 1.00 77.69 106 LEU A CA 1
ATOM 834 C C . LEU A 1 106 ? 5.670 5.206 -9.272 1.00 77.69 106 LEU A C 1
ATOM 836 O O . LEU A 1 106 ? 4.979 4.769 -8.353 1.00 77.69 106 LEU A O 1
ATOM 840 N N . ASP A 1 107 ? 5.173 5.647 -10.427 1.00 80.88 107 ASP A N 1
ATOM 841 C CA . ASP A 1 107 ? 3.763 5.504 -10.779 1.00 80.88 107 ASP A CA 1
ATOM 842 C C . ASP A 1 107 ? 3.562 4.165 -11.493 1.00 80.88 107 ASP A C 1
ATOM 844 O O . ASP A 1 107 ? 4.178 3.892 -12.524 1.00 80.88 107 ASP A O 1
ATOM 848 N N . ILE A 1 108 ? 2.700 3.300 -10.965 1.00 84.12 108 ILE A N 1
ATOM 849 C CA . ILE A 1 108 ? 2.357 2.027 -11.606 1.00 84.12 108 ILE A CA 1
ATOM 850 C C . ILE A 1 108 ? 0.854 1.934 -11.786 1.00 84.12 108 ILE A C 1
ATOM 852 O O . ILE A 1 108 ? 0.083 2.044 -10.836 1.00 84.12 108 ILE A O 1
ATOM 856 N N . ARG A 1 109 ? 0.423 1.647 -13.009 1.00 85.81 109 ARG A N 1
ATOM 857 C CA . ARG A 1 109 ? -0.952 1.269 -13.311 1.00 85.81 109 ARG A CA 1
ATOM 858 C C . ARG A 1 109 ? -1.045 -0.239 -13.463 1.00 85.81 109 ARG A C 1
ATOM 860 O O . ARG A 1 109 ? -0.354 -0.828 -14.282 1.00 85.81 109 ARG A O 1
ATOM 867 N N . LEU A 1 110 ? -1.889 -0.867 -12.659 1.00 87.19 110 LEU A N 1
ATOM 868 C CA . LEU A 1 110 ? -2.171 -2.294 -12.700 1.00 87.19 110 LEU A CA 1
ATOM 869 C C . LEU A 1 110 ? -3.517 -2.516 -13.379 1.00 87.19 110 LEU A C 1
ATOM 871 O O . LEU A 1 110 ? -4.558 -2.176 -12.818 1.00 87.19 110 LEU A O 1
ATOM 875 N N . MET A 1 111 ? -3.510 -3.135 -14.551 1.00 86.81 111 MET A N 1
ATOM 876 C CA . MET A 1 111 ? -4.719 -3.676 -15.155 1.00 86.81 111 MET A CA 1
ATOM 877 C C . MET A 1 111 ? -5.038 -5.008 -14.493 1.00 86.81 111 MET A C 1
ATOM 879 O O . MET A 1 111 ? -4.254 -5.957 -14.543 1.00 86.81 111 MET A O 1
ATOM 883 N N . ARG A 1 112 ? -6.190 -5.088 -13.830 1.00 86.62 112 ARG A N 1
ATOM 884 C CA . ARG A 1 112 ? -6.629 -6.331 -13.187 1.00 86.62 112 ARG A CA 1
ATOM 885 C C . ARG A 1 112 ? -7.335 -7.257 -14.174 1.00 86.62 112 ARG A C 1
ATOM 887 O O . ARG A 1 112 ? -7.977 -6.814 -15.122 1.00 86.62 112 ARG A O 1
ATOM 894 N N . GLN A 1 113 ? -7.327 -8.544 -13.858 1.00 86.12 113 GLN A N 1
ATOM 895 C CA . GLN A 1 113 ? -8.178 -9.534 -14.511 1.00 86.12 113 GLN A CA 1
ATOM 896 C C . GLN A 1 113 ? -9.671 -9.230 -14.280 1.00 86.12 113 GLN A C 1
ATOM 898 O O . GLN A 1 113 ? -10.070 -8.638 -13.263 1.00 86.12 113 GLN A O 1
ATOM 903 N N . ALA A 1 114 ? -10.517 -9.679 -15.211 1.00 83.31 114 ALA A N 1
ATOM 904 C CA . ALA A 1 114 ? -11.968 -9.569 -15.093 1.00 83.31 114 ALA A CA 1
ATOM 905 C C . ALA A 1 114 ? -12.500 -10.327 -13.860 1.00 83.31 114 ALA A C 1
ATOM 907 O O . ALA A 1 114 ? -11.898 -11.287 -13.379 1.00 83.31 114 ALA A O 1
ATOM 908 N N . GLY A 1 115 ? -13.644 -9.883 -13.333 1.00 82.50 115 GLY A N 1
ATOM 909 C CA . GLY A 1 115 ? -14.295 -10.483 -12.162 1.00 82.50 115 GLY A CA 1
ATOM 910 C C . GLY A 1 115 ? -14.089 -9.715 -10.851 1.00 82.50 115 GLY A C 1
ATOM 911 O O . GLY A 1 115 ? -13.039 -9.128 -10.589 1.00 82.50 115 GLY A O 1
ATOM 912 N N . TRP A 1 116 ? -15.120 -9.716 -10.005 1.00 79.69 116 TRP A N 1
ATOM 913 C CA . TRP A 1 116 ? -15.154 -8.956 -8.749 1.00 79.69 116 TRP A CA 1
ATOM 914 C C . TRP A 1 116 ? -14.120 -9.450 -7.725 1.00 79.69 116 TRP A C 1
ATOM 916 O O . TRP A 1 116 ? -13.487 -8.639 -7.051 1.00 79.69 116 TRP A O 1
ATOM 926 N N . MET A 1 117 ? -13.882 -10.766 -7.658 1.00 83.25 117 MET A N 1
ATOM 927 C CA . MET A 1 117 ? -12.885 -11.369 -6.766 1.00 83.25 117 MET A CA 1
ATOM 928 C C . MET A 1 117 ? -11.461 -10.936 -7.137 1.00 83.25 117 MET A C 1
ATOM 930 O O . MET A 1 117 ? -10.651 -10.634 -6.262 1.00 83.25 117 MET A O 1
ATOM 934 N N . ASN A 1 118 ? -11.167 -10.845 -8.437 1.00 85.12 118 ASN A N 1
ATOM 935 C CA . ASN A 1 118 ? -9.895 -10.316 -8.929 1.00 85.12 118 ASN A CA 1
ATOM 936 C C . ASN A 1 118 ? -9.761 -8.822 -8.617 1.00 85.12 118 ASN A C 1
ATOM 938 O O . ASN A 1 118 ? -8.684 -8.385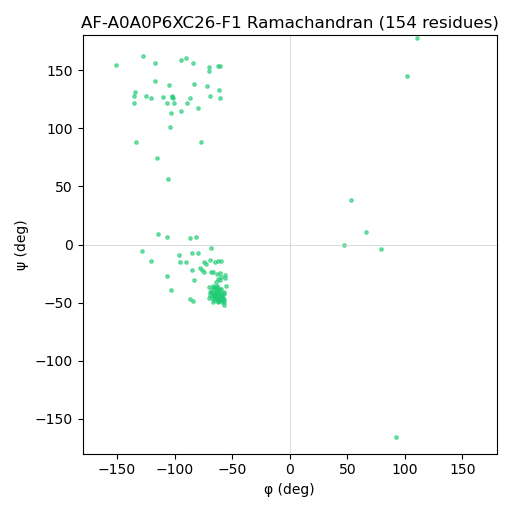 -8.225 1.00 85.12 118 ASN A O 1
ATOM 942 N N . GLY A 1 119 ? -10.866 -8.068 -8.666 1.00 83.75 119 GLY A N 1
ATOM 943 C CA . GLY A 1 119 ? -10.943 -6.694 -8.161 1.00 83.75 119 GLY A CA 1
ATOM 944 C C . GLY A 1 119 ? -10.565 -6.565 -6.688 1.00 83.75 119 GLY A C 1
ATOM 945 O O . GLY A 1 119 ? -9.705 -5.754 -6.352 1.00 83.75 119 GLY A O 1
ATOM 946 N N . LEU A 1 120 ? -11.139 -7.395 -5.815 1.00 83.50 120 LEU A N 1
ATOM 947 C CA . LEU A 1 120 ? -10.808 -7.390 -4.387 1.00 83.50 120 LEU A CA 1
ATOM 948 C C . LEU A 1 120 ? -9.352 -7.784 -4.128 1.00 83.50 120 LEU A C 1
ATOM 950 O O . LEU A 1 120 ? -8.668 -7.119 -3.354 1.00 83.50 120 LEU A O 1
ATOM 954 N N . ARG A 1 121 ? -8.855 -8.831 -4.797 1.00 87.19 121 ARG A N 1
ATOM 955 C CA . ARG A 1 121 ? -7.456 -9.270 -4.674 1.00 87.19 121 ARG A CA 1
ATOM 956 C C . ARG A 1 121 ? -6.479 -8.201 -5.157 1.00 87.19 121 ARG A C 1
ATOM 958 O O . ARG A 1 121 ? -5.479 -7.965 -4.489 1.00 87.19 121 ARG A O 1
ATOM 965 N N . ALA A 1 122 ? -6.782 -7.532 -6.270 1.00 87.38 122 ALA A N 1
ATOM 966 C CA . ALA A 1 122 ? -5.987 -6.413 -6.768 1.00 87.38 122 ALA A CA 1
ATOM 967 C C . ALA A 1 122 ? -5.991 -5.240 -5.774 1.00 87.38 122 ALA A C 1
ATOM 969 O O . ALA A 1 122 ? -4.929 -4.706 -5.466 1.00 87.38 122 ALA A O 1
ATOM 970 N N . CYS A 1 123 ? -7.154 -4.888 -5.207 1.00 85.69 123 CYS A N 1
ATOM 971 C CA . CYS A 1 123 ? -7.258 -3.843 -4.181 1.00 85.69 123 CYS A CA 1
ATOM 972 C C . CYS A 1 123 ? -6.433 -4.188 -2.939 1.00 85.69 123 CYS A C 1
ATOM 974 O O . CYS A 1 123 ? -5.662 -3.360 -2.460 1.00 85.69 123 CYS A O 1
ATOM 976 N N . TRP A 1 124 ? -6.532 -5.429 -2.459 1.00 86.25 124 TRP A N 1
ATOM 977 C CA . TRP A 1 124 ? -5.736 -5.909 -1.333 1.00 86.25 124 TRP A CA 1
ATOM 978 C C . TRP A 1 124 ? -4.235 -5.858 -1.623 1.00 86.25 124 TRP A C 1
ATOM 980 O O . TRP A 1 124 ? -3.459 -5.389 -0.789 1.00 86.25 124 TRP A O 1
ATOM 990 N N . PHE A 1 125 ? -3.821 -6.294 -2.815 1.00 89.81 125 PHE A N 1
ATOM 991 C CA . PHE A 1 125 ? -2.433 -6.206 -3.256 1.00 89.81 125 PHE A CA 1
ATOM 992 C C . PHE A 1 125 ? -1.939 -4.754 -3.271 1.00 89.81 125 PHE A C 1
ATOM 994 O O . PHE A 1 125 ? -0.916 -4.459 -2.656 1.00 89.81 125 PHE A O 1
ATOM 1001 N N . ALA A 1 126 ? -2.691 -3.834 -3.880 1.00 87.94 126 ALA A N 1
ATOM 1002 C CA . ALA A 1 126 ? -2.342 -2.416 -3.918 1.00 87.94 126 ALA A CA 1
ATOM 1003 C C . ALA A 1 126 ? -2.221 -1.812 -2.515 1.00 87.94 126 ALA A C 1
ATOM 1005 O O . ALA A 1 126 ? -1.241 -1.133 -2.223 1.00 87.94 126 ALA A O 1
ATOM 1006 N N . THR A 1 127 ? -3.168 -2.088 -1.615 1.00 85.06 127 THR A N 1
ATOM 1007 C CA . THR A 1 127 ? -3.090 -1.626 -0.221 1.00 85.06 127 THR A CA 1
ATOM 1008 C C . THR A 1 127 ? -1.857 -2.189 0.488 1.00 85.06 127 THR A C 1
ATOM 1010 O O . THR A 1 127 ? -1.164 -1.453 1.193 1.00 85.06 127 THR A O 1
ATOM 1013 N N . LYS A 1 128 ? -1.525 -3.468 0.272 1.00 88.06 128 LYS A N 1
ATOM 1014 C CA . LYS A 1 128 ? -0.327 -4.102 0.840 1.00 88.06 128 LYS A CA 1
ATOM 1015 C C . LYS A 1 128 ? 0.961 -3.451 0.336 1.00 88.06 128 LYS A C 1
ATOM 1017 O O . LYS A 1 128 ? 1.862 -3.198 1.133 1.00 88.06 128 LYS A O 1
ATOM 1022 N N . GLU A 1 129 ? 1.054 -3.171 -0.960 1.00 89.19 129 GLU A N 1
ATOM 1023 C CA . GLU A 1 129 ? 2.222 -2.515 -1.553 1.00 89.19 129 GLU A CA 1
ATOM 1024 C C . GLU A 1 129 ? 2.349 -1.056 -1.112 1.00 89.19 129 GLU A C 1
ATOM 1026 O O . GLU A 1 129 ? 3.427 -0.660 -0.678 1.00 89.19 129 GLU A O 1
ATOM 1031 N N . ARG A 1 130 ? 1.252 -0.289 -1.082 1.00 85.50 130 ARG A N 1
ATOM 1032 C CA . ARG A 1 130 ? 1.246 1.083 -0.544 1.00 85.50 130 ARG A CA 1
ATOM 1033 C C . ARG A 1 130 ? 1.642 1.121 0.935 1.00 85.50 130 ARG A C 1
ATOM 1035 O O . ARG A 1 130 ? 2.423 1.975 1.343 1.00 85.50 130 ARG A O 1
ATOM 1042 N N . THR A 1 131 ? 1.203 0.142 1.728 1.00 82.06 131 THR A N 1
ATOM 1043 C CA . THR A 1 131 ? 1.600 0.016 3.142 1.00 82.06 131 THR A CA 1
ATOM 1044 C C . THR A 1 131 ? 3.090 -0.300 3.273 1.00 82.06 131 THR A C 1
ATOM 1046 O O . THR A 1 131 ? 3.791 0.316 4.074 1.00 82.06 131 THR A O 1
ATOM 1049 N N . ARG A 1 132 ? 3.611 -1.227 2.461 1.00 86.75 132 ARG A N 1
ATOM 1050 C CA . ARG A 1 132 ? 5.048 -1.546 2.416 1.00 86.75 132 ARG A CA 1
ATOM 1051 C C . ARG A 1 132 ? 5.880 -0.338 2.004 1.00 86.75 132 ARG A C 1
ATOM 1053 O O . ARG A 1 132 ? 6.892 -0.069 2.644 1.00 86.75 132 ARG A O 1
ATOM 1060 N N . ALA A 1 133 ? 5.446 0.387 0.976 1.00 84.31 133 ALA A N 1
ATOM 1061 C CA . ALA A 1 133 ? 6.068 1.630 0.538 1.00 84.31 133 ALA A CA 1
ATOM 1062 C C . ALA A 1 133 ? 6.066 2.669 1.665 1.00 84.31 133 ALA A C 1
ATOM 1064 O O . ALA A 1 133 ? 7.096 3.279 1.937 1.00 84.31 133 ALA A O 1
ATOM 1065 N N . CYS A 1 134 ? 4.962 2.782 2.409 1.00 81.00 134 CYS A N 1
ATOM 1066 C CA . CYS A 1 134 ? 4.867 3.685 3.549 1.00 81.00 134 CYS A CA 1
ATOM 1067 C C . CYS A 1 134 ? 5.845 3.336 4.682 1.00 81.00 134 CYS A C 1
ATOM 1069 O O . CYS A 1 134 ? 6.471 4.227 5.252 1.00 81.00 134 CYS A O 1
ATOM 1071 N N . ILE A 1 135 ? 6.019 2.051 4.998 1.00 80.38 135 ILE A N 1
ATOM 1072 C CA . ILE A 1 135 ? 6.986 1.602 6.015 1.00 80.38 135 ILE A CA 1
ATOM 1073 C C . ILE A 1 135 ? 8.427 1.849 5.543 1.00 80.38 135 ILE A C 1
ATOM 1075 O O . ILE A 1 135 ? 9.277 2.258 6.330 1.00 80.38 135 ILE A O 1
ATOM 1079 N N . GLN A 1 136 ? 8.698 1.636 4.254 1.00 80.50 136 GLN A N 1
ATOM 1080 C CA . GLN A 1 136 ? 10.026 1.801 3.650 1.00 80.50 136 GLN A CA 1
ATOM 1081 C C . GLN A 1 136 ? 10.318 3.234 3.179 1.00 80.50 136 GLN A C 1
ATOM 1083 O O . GLN A 1 136 ? 11.358 3.466 2.568 1.00 80.50 136 GLN A O 1
ATOM 1088 N N . ARG A 1 137 ? 9.423 4.193 3.465 1.00 78.25 137 ARG A N 1
ATOM 1089 C CA . ARG A 1 137 ? 9.540 5.605 3.056 1.00 78.25 137 ARG A CA 1
ATOM 1090 C C . ARG A 1 137 ? 9.767 5.772 1.548 1.00 78.25 137 ARG A C 1
ATOM 1092 O O . ARG A 1 137 ? 10.568 6.592 1.101 1.00 78.25 137 ARG A O 1
ATOM 1099 N N . PHE A 1 138 ? 9.100 4.937 0.761 1.00 79.94 138 PHE A N 1
ATOM 1100 C CA . PHE A 1 138 ? 9.220 4.911 -0.688 1.00 79.94 138 PHE A CA 1
ATOM 1101 C C . PHE A 1 138 ? 8.008 5.613 -1.324 1.00 79.94 138 PHE A C 1
ATOM 1103 O O . PHE A 1 138 ? 6.872 5.262 -0.985 1.00 79.94 138 P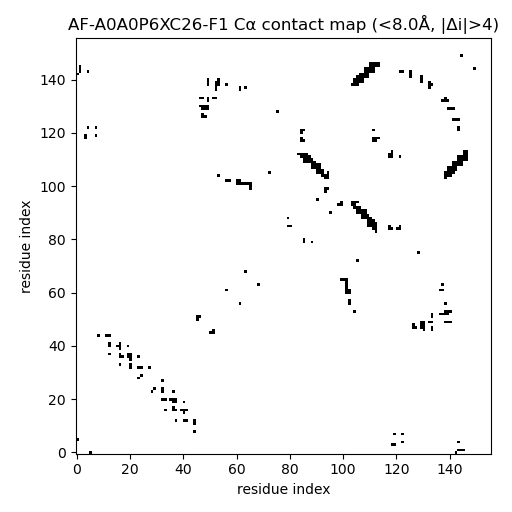HE A O 1
ATOM 1110 N N . PRO A 1 139 ? 8.213 6.592 -2.225 1.00 77.62 139 PRO A N 1
ATOM 1111 C CA . PRO A 1 139 ? 7.125 7.260 -2.927 1.00 77.62 139 PRO A CA 1
ATOM 1112 C C . PRO A 1 139 ? 6.595 6.351 -4.050 1.00 77.62 139 PRO A C 1
ATOM 1114 O O . PRO A 1 139 ? 7.073 6.366 -5.184 1.00 77.62 139 PRO A O 1
ATOM 1117 N N . LEU A 1 140 ? 5.633 5.498 -3.694 1.00 82.69 140 LEU A N 1
ATOM 1118 C CA . LEU A 1 140 ? 4.912 4.624 -4.619 1.00 82.69 140 LEU A CA 1
ATOM 1119 C C . LEU A 1 140 ? 3.504 5.167 -4.820 1.00 82.69 140 LEU A C 1
ATOM 1121 O O . LEU A 1 140 ? 2.732 5.207 -3.856 1.00 82.69 140 LEU A O 1
ATOM 1125 N N . ASP A 1 141 ? 3.153 5.464 -6.067 1.00 81.38 141 ASP A N 1
ATOM 1126 C CA . ASP A 1 141 ? 1.764 5.648 -6.459 1.00 81.38 141 ASP A CA 1
ATOM 1127 C C . ASP A 1 141 ? 1.329 4.487 -7.357 1.00 81.38 141 ASP A C 1
ATOM 1129 O O . ASP A 1 141 ? 1.996 4.102 -8.315 1.00 81.38 141 ASP A O 1
ATOM 1133 N N . LEU A 1 142 ? 0.225 3.845 -6.996 1.00 85.06 142 LEU A N 1
ATOM 1134 C CA . LEU A 1 142 ? -0.210 2.605 -7.629 1.00 85.06 142 LEU A CA 1
ATOM 1135 C C . LEU A 1 142 ? -1.696 2.711 -7.904 1.00 85.06 142 LEU A C 1
ATOM 1137 O O . LEU A 1 142 ? -2.460 2.883 -6.966 1.00 85.06 142 LEU A O 1
ATOM 1141 N N . TYR A 1 143 ? -2.124 2.576 -9.153 1.00 83.25 143 TYR A N 1
ATOM 1142 C CA . TYR A 1 143 ? -3.530 2.665 -9.546 1.00 83.25 143 TYR A CA 1
ATOM 1143 C C . TYR A 1 143 ? -4.013 1.346 -10.124 1.00 83.25 143 TYR A C 1
ATOM 1145 O O . TYR A 1 143 ? -3.290 0.693 -10.868 1.00 83.25 143 TYR A O 1
ATOM 1153 N N . ILE A 1 144 ? -5.243 0.954 -9.797 1.00 84.25 144 ILE A N 1
ATOM 1154 C CA . ILE A 1 144 ? -5.877 -0.234 -10.375 1.00 84.25 144 ILE A CA 1
ATOM 1155 C C . ILE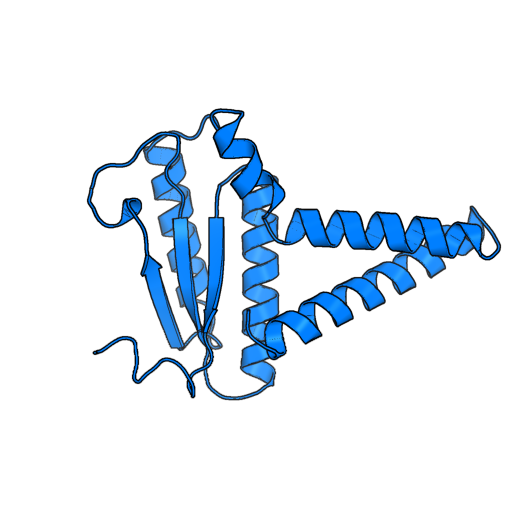 A 1 144 ? -6.852 0.216 -11.454 1.00 84.25 144 ILE A C 1
ATOM 1157 O O . ILE A 1 144 ? -7.743 1.024 -11.183 1.00 84.25 144 ILE A O 1
ATOM 1161 N N . LEU A 1 145 ? -6.689 -0.349 -12.644 1.00 82.62 145 LEU A N 1
ATOM 1162 C CA . LEU A 1 145 ? -7.504 -0.093 -13.821 1.00 82.62 145 LEU A CA 1
ATOM 1163 C C . LEU A 1 145 ? -8.449 -1.263 -14.075 1.00 82.62 145 LEU A C 1
ATOM 1165 O O . LEU A 1 145 ? -8.056 -2.428 -13.964 1.00 82.62 145 LEU A O 1
ATOM 1169 N N . ASP A 1 146 ? -9.698 -0.949 -14.415 1.00 74.94 146 ASP A N 1
ATOM 1170 C CA . ASP A 1 146 ? -10.696 -1.952 -14.781 1.00 74.94 146 ASP A CA 1
ATOM 1171 C C . ASP A 1 146 ? -10.565 -2.345 -16.268 1.00 74.94 146 ASP A C 1
ATOM 1173 O O . ASP A 1 146 ? -10.449 -1.464 -17.121 1.00 74.94 146 ASP A O 1
ATOM 1177 N N . PRO A 1 147 ? -10.679 -3.644 -16.609 1.00 67.50 147 PRO A N 1
ATOM 1178 C CA . PRO A 1 147 ? -10.478 -4.135 -17.976 1.00 67.50 147 PRO A CA 1
ATOM 1179 C C . PRO A 1 147 ? -11.511 -3.629 -18.995 1.00 67.50 147 PRO A C 1
ATOM 1181 O O . PRO A 1 147 ? -11.293 -3.767 -20.188 1.00 67.50 147 PRO A O 1
ATOM 1184 N N . THR A 1 148 ? -12.637 -3.062 -18.554 1.00 61.91 148 THR A N 1
ATOM 1185 C CA . THR A 1 148 ? -13.731 -2.620 -19.438 1.00 61.91 148 THR A CA 1
ATOM 1186 C C . THR A 1 148 ? -13.691 -1.137 -19.802 1.00 61.91 148 THR A C 1
ATOM 1188 O O . THR A 1 148 ? -14.499 -0.720 -20.621 1.00 61.91 148 THR A O 1
ATOM 1191 N N . ASN A 1 149 ? -12.825 -0.329 -19.177 1.00 52.72 149 ASN A N 1
ATOM 1192 C CA . ASN A 1 149 ? -12.896 1.134 -19.307 1.00 52.72 149 ASN A CA 1
ATOM 1193 C C . ASN A 1 149 ? -11.631 1.790 -19.883 1.00 52.72 149 ASN A C 1
ATOM 1195 O O . ASN A 1 149 ? -11.701 2.960 -20.241 1.00 52.72 149 ASN A O 1
ATOM 1199 N N . GLU A 1 150 ? -10.492 1.091 -19.956 1.00 52.34 150 GLU A N 1
ATOM 1200 C CA . GLU A 1 150 ? -9.213 1.710 -20.355 1.00 52.34 150 GLU A CA 1
ATOM 1201 C C . GLU A 1 150 ? -8.467 0.988 -21.489 1.00 52.34 150 GLU A C 1
ATOM 1203 O O . GLU A 1 150 ? -7.494 1.539 -22.000 1.00 52.34 150 GLU A O 1
ATOM 1208 N N . SER A 1 151 ? -8.942 -0.174 -21.961 1.00 45.97 151 SER A N 1
ATOM 1209 C CA . SER A 1 151 ? -8.351 -0.847 -23.133 1.00 45.97 151 SER A CA 1
ATOM 1210 C C . SER A 1 151 ? -8.392 0.020 -24.398 1.00 45.97 151 SER A C 1
ATOM 1212 O O . SER A 1 151 ? -7.495 -0.077 -25.229 1.00 45.97 151 SER A O 1
ATOM 1214 N N . ASP A 1 152 ? -9.374 0.918 -24.504 1.00 43.59 152 ASP A N 1
ATOM 1215 C CA . ASP A 1 152 ? -9.543 1.802 -25.663 1.00 43.59 152 ASP A CA 1
ATOM 1216 C C . ASP A 1 152 ? -8.687 3.081 -25.574 1.00 43.59 152 ASP A C 1
ATOM 1218 O O . ASP A 1 152 ? -8.364 3.689 -26.591 1.00 43.59 152 ASP A O 1
ATOM 1222 N N . ALA A 1 153 ? -8.275 3.490 -24.368 1.00 45.88 153 ALA A N 1
ATOM 1223 C CA . ALA A 1 153 ? -7.531 4.734 -24.145 1.00 45.88 153 ALA A CA 1
ATOM 1224 C C . ALA A 1 153 ? -6.006 4.542 -24.101 1.00 45.88 153 ALA A C 1
ATOM 1226 O O . ALA A 1 153 ? -5.268 5.519 -24.168 1.00 45.88 153 ALA A O 1
ATOM 1227 N N . MET A 1 154 ? -5.527 3.304 -23.959 1.00 45.88 154 MET A N 1
ATOM 1228 C CA . MET A 1 154 ? -4.096 3.008 -23.839 1.00 45.88 154 MET A CA 1
ATOM 1229 C C . MET A 1 154 ? -3.398 2.754 -25.188 1.00 45.88 154 MET A C 1
ATOM 1231 O O . MET A 1 154 ? -2.172 2.805 -25.256 1.00 45.88 154 MET A O 1
ATOM 1235 N N . TYR A 1 155 ? -4.175 2.519 -26.251 1.00 44.50 155 TYR A N 1
ATOM 1236 C CA . TYR A 1 155 ? -3.709 2.318 -27.632 1.00 44.50 155 TYR A CA 1
ATOM 1237 C C . TYR A 1 155 ? -4.160 3.424 -28.610 1.00 44.50 155 TYR A C 1
ATOM 1239 O O . TYR A 1 155 ? -3.984 3.265 -29.818 1.00 44.50 155 TYR A O 1
ATOM 1247 N N . SER A 1 156 ? -4.737 4.520 -28.102 1.00 36.75 156 SER A N 1
ATOM 1248 C CA . SER A 1 156 ? -5.129 5.708 -28.884 1.00 36.75 156 SER A CA 1
ATOM 1249 C C . SER A 1 156 ? -4.141 6.847 -28.662 1.00 36.75 156 SER A C 1
ATOM 1251 O O . SER A 1 156 ? -3.779 7.514 -29.655 1.00 36.75 156 SER A O 1
#

Radius of gyration: 17.7 Å; Cα contacts (8 Å, |Δi|>4): 194; chains: 1; bounding box: 40×33×57 Å

Solvent-accessible surface area (backbone atoms only — not comparable to full-atom values): 8575 Å² total; per-residue (Å²): 134,51,70,67,57,52,54,48,54,52,50,51,37,50,53,42,18,54,54,40,26,63,66,35,46,83,79,37,69,66,72,65,24,46,52,52,18,40,54,52,23,48,51,51,51,48,44,30,62,18,55,58,41,65,55,42,46,82,80,40,77,60,80,65,47,76,64,60,49,49,55,49,50,54,54,48,51,57,56,52,76,69,36,87,29,47,69,46,75,45,78,46,61,65,60,74,63,87,57,80,52,80,77,60,51,47,37,34,41,33,32,29,34,82,58,70,67,23,47,52,51,42,48,51,50,51,44,52,50,21,32,50,23,48,75,67,57,39,43,49,46,76,46,77,42,59,70,89,78,43,70,74,68,78,81,107

Mean predicted aligned error: 9.35 Å

Nearest PDB structures (foldseek):
  8xeh-assembly1_E  TM=5.835E-01  e=3.812E-02  Legionella pneumophila
  3jz0-assembly1_B  TM=7.101E-01  e=2.869E+00  Enterococcus faecium
  9g6k-assembly1_UC  TM=4.977E-01  e=6.306E-01  Toxoplasma gondii
  4pui-assembly1_A  TM=5.234E-01  e=1.548E+00  Arabidopsis thaliana